Protein 1A7I (pdb70)

Nearest PDB structures (foldseek):
  1a7i-assembly1_A  TM=1.017E+00  e=2.609E-11  Coturnix japonica
  2d8y-assembly1_A  TM=6.741E-01  e=2.175E-03  Homo sapiens
  1iml-assembly1_A  TM=5.545E-01  e=3.448E-03  Rattus rattus
  1x61-assembly1_A  TM=6.285E-01  e=8.116E-03  Homo sapiens
  1x4l-assembly1_A  TM=6.938E-01  e=7.128E-02  Homo sapiens

Secondary structure (DSSP, 8-state):
-B-SSS--B-SSTTEEEETTEEEESSSEE-SSS--EE-SS--EEETTEEE-SHHHHHH--

Solvent-accessible surface area: 4243 Å² total; per-residue (Å²): 150,156,12,45,49,76,30,190,92,1,182,148,55,63,37,54,143,7,101,74,76,22,2,15,122,112,46,8,10,0,78,73,72,110,67,143,4,64,98,65,82,54,16,74,72,125,67,56,0,32,1,110,54,35,84,28,172,152,95,82

GO terms:
  GO:0008270 zinc ion binding (F, IMP)

Structure (mmCIF, N/CA/C/O backbone):
data_1A7I
#
_entry.id   1A7I
#
_cell.length_a   1.000
_cell.length_b   1.000
_cell.length_c   1.000
_cell.angle_alpha   90.00
_cell.angle_beta   90.00
_cell.angle_gamma   90.00
#
_symmetry.space_group_name_H-M   'P 1'
#
loop_
_entity.id
_entity.type
_entity.pdbx_description
1 polymer 'QCRP2 (LIM1)'
2 non-polymer 'ZINC ION'
#
loop_
_atom_site.group_PDB
_atom_site.id
_atom_site.type_symbol
_atom_site.label_atom_id
_atom_site.label_alt_id
_atom_site.label_comp_id
_atom_site.label_asym_id
_atom_site.label_entity_id
_atom_site.label_seq_id
_atom_site.pdbx_PDB_ins_code
_atom_site.Cartn_x
_atom_site.Cartn_y
_atom_site.Cartn_z
_atom_site.occupancy
_atom_site.B_iso_or_equiv
_atom_site.auth_seq_id
_atom_site.auth_comp_id
_atom_site.auth_asym_id
_atom_site.auth_atom_id
_atom_site.pdbx_PDB_model_num
ATOM 1 N N . ASN A 1 8 ? -1.490 -12.235 6.186 1.00 0.00 8 ASN A N 1
ATOM 2 C CA . ASN A 1 8 ? -1.074 -12.451 7.539 1.00 0.00 8 ASN A CA 1
ATOM 3 C C . ASN A 1 8 ? -1.092 -11.107 8.199 1.00 0.00 8 ASN A C 1
ATOM 4 O O . ASN A 1 8 ? -2.068 -10.752 8.866 1.00 0.00 8 ASN A O 1
ATOM 15 N N . LYS A 1 9 ? -0.023 -10.301 7.983 1.00 0.00 9 LYS A N 1
ATOM 16 C CA . LYS A 1 9 ? 0.167 -9.062 8.687 1.00 0.00 9 LYS A CA 1
ATOM 17 C C . LYS A 1 9 ? 0.478 -7.980 7.700 1.00 0.00 9 LYS A C 1
ATOM 18 O O . LYS A 1 9 ? 1.197 -8.164 6.719 1.00 0.00 9 LYS A O 1
ATOM 37 N N . CYS A 1 10 ? -0.126 -6.809 7.989 1.00 0.00 10 CYS A N 1
ATOM 38 C CA . CYS A 1 10 ? -0.089 -5.562 7.290 1.00 0.00 10 CYS A CA 1
ATOM 39 C C . CYS A 1 10 ? 1.210 -4.861 7.571 1.00 0.00 10 CYS A C 1
ATOM 40 O O . CYS A 1 10 ? 1.897 -5.153 8.549 1.00 0.00 10 CYS A O 1
ATOM 47 N N . GLY A 1 11 ? 1.571 -3.910 6.680 1.00 0.00 11 GLY A N 1
ATOM 48 C CA . GLY A 1 11 ? 2.794 -3.148 6.760 1.00 0.00 11 GLY A CA 1
ATOM 49 C C . GLY A 1 11 ? 2.660 -1.996 7.716 1.00 0.00 11 GLY A C 1
ATOM 50 O O . GLY A 1 11 ? 3.658 -1.517 8.254 1.00 0.00 11 GLY A O 1
ATOM 54 N N . ALA A 1 12 ? 1.411 -1.529 7.947 1.00 0.00 12 ALA A N 1
ATOM 55 C CA . ALA A 1 12 ? 1.101 -0.413 8.805 1.00 0.00 12 ALA A CA 1
ATOM 56 C C . ALA A 1 12 ? 0.879 -0.906 10.186 1.00 0.00 12 ALA A C 1
ATOM 57 O O . ALA A 1 12 ? 1.785 -0.835 11.015 1.00 0.00 12 ALA A O 1
ATOM 64 N N . CYS A 1 13 ? -0.333 -1.430 10.458 1.00 0.00 13 CYS A N 1
ATOM 65 C CA . CYS A 1 13 ? -0.661 -2.026 11.730 1.00 0.00 13 CYS A CA 1
ATOM 66 C C . CYS A 1 13 ? 0.170 -3.250 11.965 1.00 0.00 13 CYS A C 1
ATOM 67 O O . CYS A 1 13 ? 1.198 -3.227 12.640 1.00 0.00 13 CYS A O 1
ATOM 74 N N . GLY A 1 14 ? -0.328 -4.350 11.396 1.00 0.00 14 GLY A N 1
ATOM 75 C CA . GLY A 1 14 ? 0.169 -5.671 11.608 1.00 0.00 14 GLY A CA 1
ATOM 76 C C . GLY A 1 14 ? -0.962 -6.462 12.186 1.00 0.00 14 GLY A C 1
ATOM 77 O O . GLY A 1 14 ? -0.734 -7.552 12.709 1.00 0.00 14 GLY A O 1
ATOM 81 N N . ARG A 1 15 ? -2.230 -5.958 12.078 1.00 0.00 15 ARG A N 1
ATOM 82 C CA . ARG A 1 15 ? -3.413 -6.720 12.368 1.00 0.00 15 ARG A CA 1
ATOM 83 C C . ARG A 1 15 ? -3.619 -7.772 11.292 1.00 0.00 15 ARG A C 1
ATOM 84 O O . ARG A 1 15 ? -2.753 -7.991 10.446 1.00 0.00 15 ARG A O 1
ATOM 105 N N . THR A 1 16 ? -4.776 -8.474 11.302 1.00 0.00 16 THR A N 1
ATOM 106 C CA . THR A 1 16 ? -4.984 -9.616 10.440 1.00 0.00 16 THR A CA 1
ATOM 107 C C . THR A 1 16 ? -5.64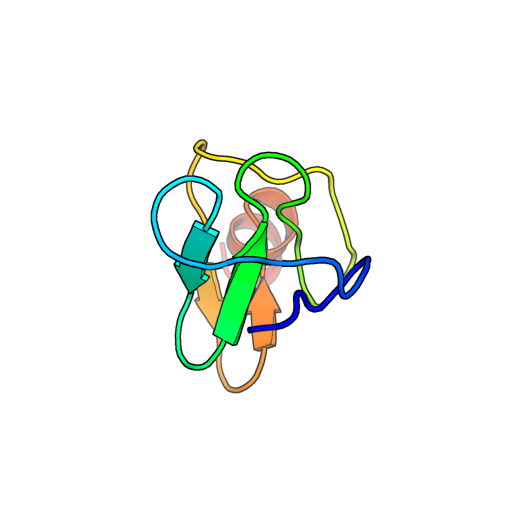5 -9.285 9.120 1.00 0.00 16 THR A C 1
ATOM 108 O O . THR A 1 16 ? -6.853 -9.079 9.057 1.00 0.00 16 THR A O 1
ATOM 119 N N . VAL A 1 17 ? -4.835 -9.304 8.026 1.00 0.00 17 VAL A N 1
ATOM 120 C CA . VAL A 1 17 ? -5.203 -9.293 6.636 1.00 0.00 17 VAL A CA 1
ATOM 121 C C . VAL A 1 17 ? -5.363 -10.773 6.366 1.00 0.00 17 VAL A C 1
ATOM 122 O O . VAL A 1 17 ? -4.597 -11.579 6.895 1.00 0.00 17 VAL A O 1
ATOM 135 N N . TYR A 1 18 ? -6.377 -11.176 5.569 1.00 0.00 18 TYR A N 1
ATOM 136 C CA . TYR A 1 18 ? -6.647 -12.584 5.386 1.00 0.00 18 TYR A CA 1
ATOM 137 C C . TYR A 1 18 ? -7.224 -12.780 4.013 1.00 0.00 18 TYR A C 1
ATOM 138 O O . TYR A 1 18 ? -6.526 -13.251 3.116 1.00 0.00 18 TYR A O 1
ATOM 156 N N . HIS A 1 19 ? -8.521 -12.443 3.828 1.00 0.00 19 HIS A N 1
ATOM 157 C CA . HIS A 1 19 ? -9.224 -12.686 2.595 1.00 0.00 19 HIS A CA 1
ATOM 158 C C . HIS A 1 19 ? -10.047 -11.463 2.334 1.00 0.00 19 HIS A C 1
ATOM 159 O O . HIS A 1 19 ? -9.860 -10.785 1.324 1.00 0.00 19 HIS A O 1
ATOM 173 N N . ALA A 1 20 ? -10.989 -11.160 3.258 1.00 0.00 20 ALA A N 1
ATOM 174 C CA . ALA A 1 20 ? -11.927 -10.078 3.150 1.00 0.00 20 ALA A CA 1
ATOM 175 C C . ALA A 1 20 ? -11.232 -8.759 3.323 1.00 0.00 20 ALA A C 1
ATOM 176 O O . ALA A 1 20 ? -11.341 -7.876 2.475 1.00 0.00 20 ALA A O 1
ATOM 183 N N . GLU A 1 21 ? -10.487 -8.620 4.444 1.00 0.00 21 GLU A N 1
ATOM 184 C CA . GLU A 1 21 ? -9.843 -7.399 4.853 1.00 0.00 21 GLU A CA 1
ATOM 185 C C . GLU A 1 21 ? -8.442 -7.308 4.313 1.00 0.00 21 GLU A C 1
ATOM 186 O O . GLU A 1 21 ? -7.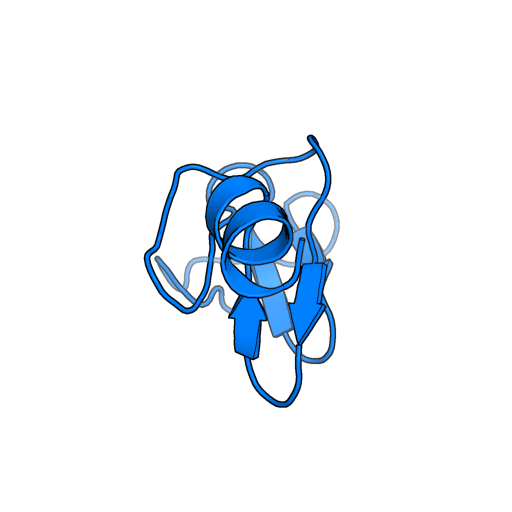565 -6.810 5.011 1.00 0.00 21 GLU A O 1
ATOM 198 N N . GLU A 1 22 ? -8.195 -7.716 3.045 1.00 0.00 22 GLU A N 1
ATOM 199 C CA . GLU A 1 22 ? -6.912 -7.536 2.424 1.00 0.00 22 GLU A CA 1
ATOM 200 C C . GLU A 1 22 ? -7.128 -7.254 0.980 1.00 0.00 22 GLU A C 1
ATOM 201 O O . GLU A 1 22 ? -8.147 -7.614 0.391 1.00 0.00 22 GLU A O 1
ATOM 213 N N . VAL A 1 23 ? -6.127 -6.566 0.395 1.00 0.00 23 VAL A N 1
ATOM 214 C CA . VAL A 1 23 ? -6.010 -6.325 -1.013 1.00 0.00 23 VAL A CA 1
ATOM 215 C C . VAL A 1 23 ? -4.581 -6.698 -1.244 1.00 0.00 23 VAL A C 1
ATOM 216 O O . VAL A 1 23 ? -3.717 -6.350 -0.439 1.00 0.00 23 VAL A O 1
ATOM 229 N N . GLN A 1 24 ? -4.297 -7.405 -2.360 1.00 0.00 24 GLN A N 1
ATOM 230 C CA . GLN A 1 24 ? -2.973 -7.913 -2.623 1.00 0.00 24 GLN A CA 1
ATOM 231 C C . GLN A 1 24 ? -2.243 -6.843 -3.364 1.00 0.00 24 GLN A C 1
ATOM 232 O O . GLN A 1 24 ? -2.777 -6.216 -4.279 1.00 0.00 24 GLN A O 1
ATOM 246 N N . CYS A 1 25 ? -0.993 -6.601 -2.926 1.00 0.00 25 CYS A N 1
ATOM 247 C CA . CYS A 1 25 ? -0.176 -5.549 -3.445 1.00 0.00 25 CYS A CA 1
ATOM 248 C C . CYS A 1 25 ? 1.206 -6.129 -3.476 1.00 0.00 25 CYS A C 1
ATOM 249 O O . CYS A 1 25 ? 1.960 -5.985 -2.518 1.00 0.00 25 CYS A O 1
ATOM 257 N N . ASP A 1 26 ? 1.549 -6.812 -4.595 1.00 0.00 26 ASP A N 1
ATOM 258 C CA . ASP A 1 26 ? 2.833 -7.431 -4.838 1.00 0.00 26 ASP A CA 1
ATOM 259 C C . ASP A 1 26 ? 3.014 -8.632 -3.932 1.00 0.00 26 ASP A C 1
ATOM 260 O O . ASP A 1 26 ? 2.319 -9.635 -4.090 1.00 0.00 26 ASP A O 1
ATOM 269 N N . GLY A 1 27 ? 3.963 -8.551 -2.968 1.00 0.00 27 GLY A N 1
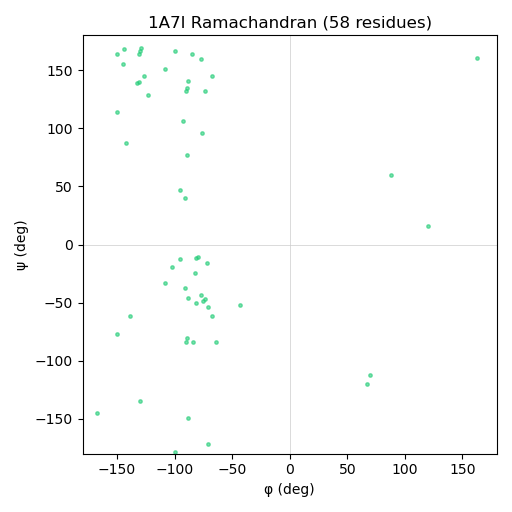ATOM 270 C CA . GLY A 1 27 ? 4.362 -9.662 -2.139 1.00 0.00 27 GLY A CA 1
ATOM 271 C C . GLY A 1 27 ? 3.545 -9.711 -0.887 1.00 0.00 27 GLY A C 1
ATOM 272 O O . GLY A 1 27 ? 3.201 -10.791 -0.409 1.00 0.00 27 GLY A O 1
ATOM 276 N N . ARG A 1 28 ? 3.223 -8.525 -0.319 1.00 0.00 28 ARG A N 1
ATOM 277 C CA . ARG A 1 28 ? 2.481 -8.385 0.903 1.00 0.00 28 ARG A CA 1
ATOM 278 C C . ARG A 1 28 ? 1.070 -8.079 0.501 1.00 0.00 28 ARG A C 1
ATOM 279 O O . ARG A 1 28 ? 0.740 -8.010 -0.682 1.00 0.00 28 ARG A O 1
ATOM 300 N N . SER A 1 29 ? 0.198 -7.884 1.506 1.00 0.00 29 SER A N 1
ATOM 301 C CA . SER A 1 29 ? -1.087 -7.346 1.383 1.00 0.00 29 SER A CA 1
ATOM 302 C C . SER A 1 29 ? -1.062 -6.299 2.444 1.00 0.00 29 SER A C 1
ATOM 303 O O . SER A 1 29 ? -0.188 -6.287 3.312 1.00 0.00 29 SER A O 1
ATOM 311 N N . PHE A 1 30 ? -2.051 -5.397 2.407 1.00 0.00 30 PHE A N 1
ATOM 312 C CA . PHE A 1 30 ? -2.266 -4.494 3.504 1.00 0.00 30 PHE A CA 1
ATOM 313 C C . PHE A 1 30 ? -3.686 -4.642 3.786 1.00 0.00 30 PHE A C 1
ATOM 314 O O . PHE A 1 30 ? -4.429 -5.210 2.984 1.00 0.00 30 PHE A O 1
ATOM 331 N N . HIS A 1 31 ? -4.118 -4.069 4.926 1.00 0.00 31 HIS A N 1
ATOM 332 C CA . HIS A 1 31 ? -5.511 -4.071 5.210 1.00 0.00 31 HIS A CA 1
ATOM 333 C C . HIS A 1 31 ? -6.252 -3.208 4.266 1.00 0.00 31 HIS A C 1
ATOM 334 O O . HIS A 1 31 ? -5.792 -2.192 3.761 1.00 0.00 31 HIS A O 1
ATOM 348 N N . ARG A 1 32 ? -7.440 -3.724 4.009 1.00 0.00 32 ARG A N 1
ATOM 349 C CA . ARG A 1 32 ? -8.485 -3.189 3.156 1.00 0.00 32 ARG A CA 1
ATOM 350 C C . ARG A 1 32 ? 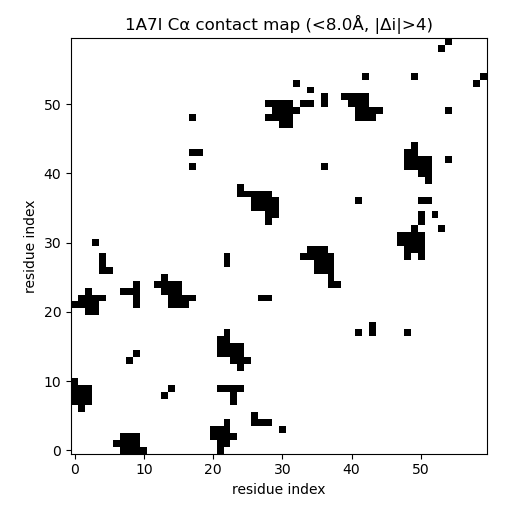-8.698 -1.697 3.330 1.00 0.00 32 ARG A C 1
ATOM 351 O O . ARG A 1 32 ? -8.663 -0.950 2.353 1.00 0.00 32 ARG A O 1
ATOM 372 N N . CYS A 1 33 ? -8.891 -1.232 4.589 1.00 0.00 33 CYS A N 1
ATOM 373 C CA . CYS A 1 33 ? -9.072 0.168 4.903 1.00 0.00 33 CYS A CA 1
ATOM 374 C C . CYS A 1 33 ? -7.745 0.825 5.137 1.00 0.00 33 CYS A C 1
ATOM 375 O O . CYS A 1 33 ? -7.491 1.917 4.630 1.00 0.00 33 CYS A O 1
ATOM 383 N N . CYS A 1 34 ? -6.880 0.151 5.938 1.00 0.00 34 CYS A N 1
ATOM 384 C CA . CYS A 1 34 ? -5.589 0.626 6.374 1.00 0.00 34 CYS A CA 1
ATOM 385 C C . CYS A 1 34 ? -4.661 0.151 5.294 1.00 0.00 34 CYS A C 1
ATOM 386 O O . CYS A 1 34 ? -3.945 -0.841 5.414 1.00 0.00 34 CYS A O 1
ATOM 393 N N . PHE A 1 35 ? -4.715 0.894 4.170 1.00 0.00 35 PHE A N 1
ATOM 394 C CA . PHE A 1 35 ? -4.057 0.554 2.941 1.00 0.00 35 PHE A CA 1
ATOM 395 C C . PHE A 1 35 ? -3.204 1.762 2.695 1.00 0.00 35 PHE A C 1
ATOM 396 O O . PHE A 1 35 ? -3.691 2.883 2.798 1.00 0.00 35 PHE A O 1
ATOM 413 N N . LEU A 1 36 ? -1.886 1.571 2.444 1.00 0.00 36 LEU A N 1
ATOM 414 C CA . LEU A 1 36 ? -0.982 2.671 2.390 1.00 0.00 36 LEU A CA 1
ATOM 415 C C . LEU A 1 36 ? 0.108 2.545 1.362 1.00 0.00 36 LEU A C 1
ATOM 416 O O . LEU A 1 36 ? 0.353 1.491 0.775 1.00 0.00 36 LEU A O 1
ATOM 432 N N . CYS A 1 37 ? 0.788 3.700 1.154 1.00 0.00 37 CYS A N 1
ATOM 433 C CA . CYS A 1 37 ? 2.044 3.892 0.473 1.00 0.00 37 CYS A CA 1
ATOM 434 C C . CYS A 1 37 ? 3.077 3.370 1.417 1.00 0.00 37 CYS A C 1
ATOM 435 O O . CYS A 1 37 ? 3.061 3.697 2.598 1.00 0.00 37 CYS A O 1
ATOM 442 N N . MET A 1 38 ? 4.012 2.539 0.923 1.00 0.00 38 MET A N 1
ATOM 443 C CA . MET A 1 38 ? 5.083 2.016 1.734 1.00 0.00 38 MET A CA 1
ATOM 444 C C . MET A 1 38 ? 6.166 3.064 1.832 1.00 0.00 38 MET A C 1
ATOM 445 O O . MET A 1 38 ? 7.061 2.960 2.671 1.00 0.00 38 MET A O 1
ATOM 459 N N . VAL A 1 39 ? 6.078 4.131 0.990 1.00 0.00 39 VAL A N 1
ATOM 460 C CA . VAL A 1 39 ? 7.068 5.192 0.981 1.00 0.00 39 VAL A CA 1
ATOM 461 C C . VAL A 1 39 ? 6.650 6.250 1.954 1.00 0.00 39 VAL A C 1
ATOM 462 O O . VAL A 1 39 ? 7.102 6.275 3.098 1.00 0.00 39 VAL A O 1
ATOM 475 N N . CYS A 1 40 ? 5.764 7.157 1.487 1.00 0.00 40 CYS A N 1
ATOM 476 C CA . CYS A 1 40 ? 5.385 8.343 2.195 1.00 0.00 40 CYS A CA 1
ATOM 477 C C . CYS A 1 40 ? 4.420 8.063 3.305 1.00 0.00 40 CYS A C 1
ATOM 478 O O . CYS A 1 40 ? 4.551 8.598 4.405 1.00 0.00 40 CYS A O 1
ATOM 485 N N . ARG A 1 41 ? 3.442 7.200 2.965 1.00 0.00 41 ARG A N 1
ATOM 486 C CA . ARG A 1 41 ? 2.341 6.712 3.780 1.00 0.00 41 ARG A CA 1
ATOM 487 C C . ARG A 1 41 ? 1.170 7.654 3.675 1.00 0.00 41 ARG A C 1
ATOM 488 O O . ARG A 1 41 ? 0.745 8.193 4.696 1.00 0.00 41 ARG A O 1
ATOM 509 N N . LYS A 1 42 ? 0.594 7.896 2.450 1.00 0.00 42 LYS A N 1
ATOM 510 C CA . LYS A 1 42 ? -0.624 8.665 2.346 1.00 0.00 42 LYS A CA 1
ATOM 511 C C . LYS A 1 42 ? -1.760 7.697 2.575 1.00 0.00 42 LYS A C 1
ATOM 512 O O . LYS A 1 42 ? -1.553 6.484 2.522 1.00 0.00 42 LYS A O 1
ATOM 531 N N . ASN A 1 43 ? -2.986 8.209 2.857 1.00 0.00 43 ASN A N 1
ATOM 532 C CA . ASN A 1 43 ? -4.159 7.395 3.090 1.00 0.00 43 ASN A CA 1
ATOM 533 C C . ASN A 1 43 ? -4.660 6.878 1.767 1.00 0.00 43 ASN A C 1
ATOM 534 O O . ASN A 1 43 ? -5.385 7.558 1.042 1.00 0.00 43 ASN A O 1
ATOM 545 N N . LEU A 1 44 ? -4.234 5.639 1.435 1.00 0.00 44 LEU A N 1
ATOM 546 C CA . LEU A 1 44 ? -4.476 4.972 0.184 1.00 0.00 44 LEU A CA 1
ATOM 547 C C . LEU A 1 44 ? -5.621 4.027 0.453 1.00 0.00 44 LEU A C 1
ATOM 548 O O . LEU A 1 44 ? -5.991 3.807 1.610 1.00 0.00 44 LEU A O 1
ATOM 564 N N . ASP A 1 45 ? -6.240 3.470 -0.612 1.00 0.00 45 ASP A N 1
ATOM 565 C CA . ASP A 1 45 ? -7.445 2.696 -0.448 1.00 0.00 45 ASP A CA 1
ATOM 566 C C . ASP A 1 45 ? -7.664 1.991 -1.754 1.00 0.00 45 ASP A C 1
ATOM 567 O O . ASP A 1 45 ? -6.705 1.599 -2.419 1.00 0.00 45 ASP A O 1
ATOM 576 N N . SER A 1 46 ? -8.947 1.815 -2.149 1.00 0.00 46 SER A N 1
ATOM 577 C CA . SER A 1 46 ? -9.347 1.212 -3.394 1.00 0.00 46 SER A CA 1
ATOM 578 C C . SER A 1 46 ? -9.587 2.310 -4.398 1.00 0.00 46 SER A C 1
ATOM 579 O O . SER A 1 46 ? -10.581 2.302 -5.123 1.00 0.00 46 SER A O 1
ATOM 587 N N . THR A 1 47 ? -8.632 3.272 -4.482 1.00 0.00 47 THR A N 1
ATOM 588 C CA . THR A 1 47 ? -8.544 4.258 -5.533 1.00 0.00 47 THR A CA 1
ATOM 589 C C . THR A 1 47 ? -7.799 3.546 -6.630 1.00 0.00 47 THR A C 1
ATOM 590 O O . THR A 1 47 ? -8.423 2.974 -7.523 1.00 0.00 47 THR A O 1
ATOM 601 N N . THR A 1 48 ? -6.448 3.526 -6.562 1.00 0.00 48 THR A N 1
ATO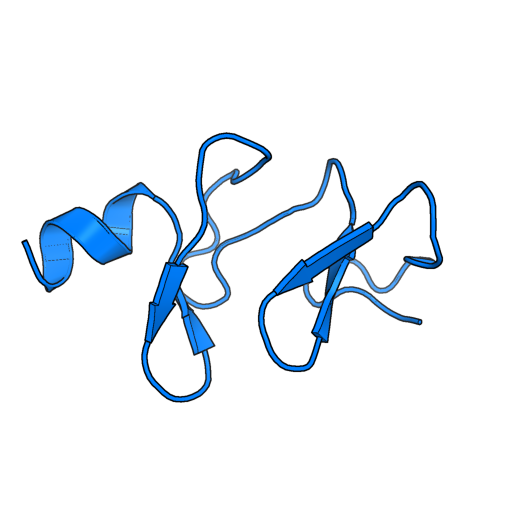M 602 C CA . THR A 1 48 ? -5.626 2.693 -7.365 1.00 0.00 48 THR A CA 1
ATOM 603 C C . THR A 1 48 ? -4.749 2.098 -6.289 1.00 0.00 48 THR A C 1
ATOM 604 O O . THR A 1 48 ? -5.238 1.685 -5.238 1.00 0.00 48 THR A O 1
ATOM 615 N N . VAL A 1 49 ? -3.442 2.070 -6.590 1.00 0.00 49 VAL A N 1
ATOM 616 C CA . VAL A 1 49 ? -2.284 1.514 -5.955 1.00 0.00 49 VAL A CA 1
ATOM 617 C C . VAL A 1 49 ? -1.243 1.483 -7.049 1.00 0.00 49 VAL A C 1
ATOM 618 O O . VAL A 1 49 ? -1.583 1.539 -8.231 1.00 0.00 49 VAL A O 1
ATOM 631 N N . ALA A 1 50 ? 0.053 1.396 -6.686 1.00 0.00 50 ALA A N 1
ATOM 632 C CA . ALA A 1 50 ? 1.095 1.187 -7.652 1.00 0.00 50 ALA A CA 1
ATOM 633 C C . ALA A 1 50 ? 2.187 0.436 -6.963 1.00 0.00 50 ALA A C 1
ATOM 634 O O . ALA A 1 50 ? 2.242 0.368 -5.738 1.00 0.00 50 ALA A O 1
ATOM 641 N N . ILE A 1 51 ? 3.096 -0.156 -7.765 1.00 0.00 51 ILE A N 1
ATOM 642 C CA . ILE A 1 51 ? 4.288 -0.788 -7.298 1.00 0.00 51 ILE A CA 1
ATOM 643 C C 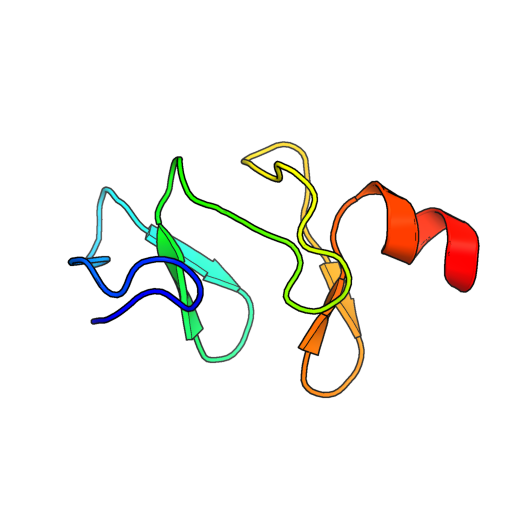. ILE A 1 51 ? 5.389 -0.148 -8.092 1.00 0.00 51 ILE A C 1
ATOM 644 O O . ILE A 1 51 ? 5.206 0.200 -9.259 1.00 0.00 51 ILE A O 1
ATOM 660 N N . HIS A 1 52 ? 6.567 0.044 -7.462 1.00 0.00 52 HIS A N 1
ATOM 661 C CA . HIS A 1 52 ? 7.740 0.446 -8.183 1.00 0.00 52 HIS A CA 1
ATOM 662 C C . HIS A 1 52 ? 8.870 -0.149 -7.409 1.00 0.00 52 HIS A C 1
ATOM 663 O O . HIS A 1 52 ? 9.111 0.227 -6.263 1.00 0.00 52 HIS A O 1
ATOM 677 N N . ASP A 1 53 ? 9.571 -1.117 -8.044 1.00 0.00 53 ASP A N 1
ATOM 678 C CA . ASP A 1 53 ? 10.713 -1.816 -7.509 1.00 0.00 53 ASP A CA 1
ATOM 679 C C . ASP A 1 53 ? 10.292 -2.681 -6.338 1.00 0.00 53 ASP A C 1
ATOM 680 O O . ASP A 1 53 ? 9.470 -3.582 -6.496 1.00 0.00 53 ASP A O 1
ATOM 689 N N . ALA A 1 54 ? 10.865 -2.423 -5.140 1.00 0.00 54 ALA A N 1
ATOM 690 C CA . ALA A 1 54 ? 10.708 -3.249 -3.970 1.00 0.00 54 ALA A CA 1
ATOM 691 C C . ALA A 1 54 ? 9.609 -2.759 -3.070 1.00 0.00 54 ALA A C 1
ATOM 692 O O . ALA A 1 54 ? 9.213 -3.481 -2.157 1.00 0.00 54 ALA A O 1
ATOM 699 N N . GLU A 1 55 ? 9.092 -1.526 -3.294 1.00 0.00 55 GLU A N 1
ATOM 700 C CA . GLU A 1 55 ? 8.165 -0.907 -2.377 1.00 0.00 55 GLU A CA 1
ATOM 701 C C . GLU A 1 55 ? 6.974 -0.391 -3.121 1.00 0.00 55 GLU A C 1
ATOM 702 O O . GLU A 1 55 ? 6.982 -0.261 -4.343 1.00 0.00 55 GLU A O 1
ATOM 714 N N . VAL A 1 56 ? 5.902 -0.098 -2.348 1.00 0.00 56 VAL A N 1
ATOM 715 C CA . VAL A 1 56 ? 4.624 0.361 -2.825 1.00 0.00 56 VAL A CA 1
ATOM 716 C C . VAL A 1 56 ? 4.708 1.845 -2.861 1.00 0.00 56 VAL A C 1
ATOM 717 O O . VAL A 1 56 ? 5.131 2.476 -1.897 1.00 0.00 56 VAL A O 1
ATOM 730 N N . TYR A 1 57 ? 4.287 2.425 -3.999 1.00 0.00 57 TYR A N 1
ATOM 731 C CA . TYR A 1 57 ? 4.062 3.835 -4.117 1.00 0.00 57 TYR A CA 1
ATOM 732 C C . TYR A 1 57 ? 2.578 3.932 -4.186 1.00 0.00 57 TYR A C 1
ATOM 733 O O . TYR A 1 57 ? 1.897 3.029 -4.667 1.00 0.00 57 TYR A O 1
ATOM 751 N N . CYS A 1 58 ? 2.037 5.063 -3.702 1.00 0.00 58 CYS A N 1
ATOM 752 C CA . CYS A 1 58 ? 0.625 5.261 -3.547 1.00 0.00 58 CYS A CA 1
ATOM 753 C C . CYS A 1 58 ? 0.089 5.813 -4.831 1.00 0.00 58 CYS A C 1
ATOM 754 O O . CYS A 1 58 ? 0.574 5.510 -5.919 1.00 0.00 58 CYS A O 1
ATOM 761 N N . LYS A 1 59 ? -0.960 6.628 -4.713 1.00 0.00 59 LYS A N 1
ATOM 762 C CA . LYS A 1 59 ? -1.588 7.277 -5.841 1.00 0.00 59 LYS A CA 1
ATOM 763 C C . LYS A 1 59 ? -0.788 8.501 -6.212 1.00 0.00 59 LYS A C 1
ATOM 764 O O . LYS A 1 59 ? -0.418 8.691 -7.371 1.00 0.00 59 LYS A O 1
ATOM 783 N N . SER A 1 60 ? -0.501 9.348 -5.195 1.00 0.00 60 SER A N 1
ATOM 784 C CA . SER A 1 60 ? 0.119 10.642 -5.327 1.00 0.00 60 SER A CA 1
ATOM 785 C C . SER A 1 60 ? 1.557 10.534 -5.780 1.00 0.00 60 SER A C 1
ATOM 786 O O . SER A 1 60 ? 1.899 11.044 -6.844 1.00 0.00 60 SER A O 1
ATOM 794 N N . CYS A 1 61 ? 2.435 9.866 -4.987 1.00 0.00 61 CYS A N 1
ATOM 795 C CA . CYS A 1 61 ? 3.857 9.844 -5.222 1.00 0.00 61 CYS A CA 1
ATOM 796 C C . CYS A 1 61 ? 4.253 9.012 -6.406 1.00 0.00 61 CYS A C 1
ATOM 797 O O . CYS A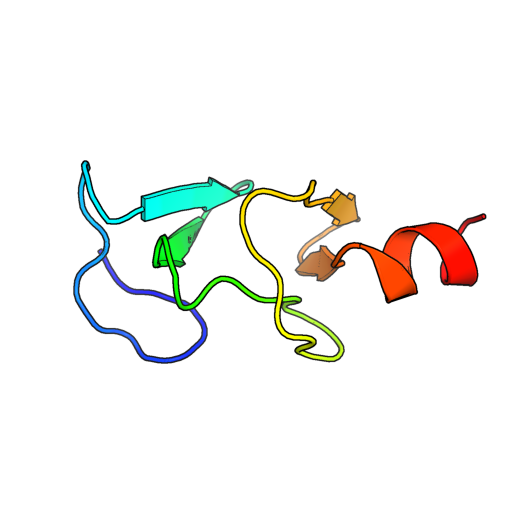 1 61 ? 5.368 9.156 -6.897 1.00 0.00 61 CYS A O 1
ATOM 804 N N . TYR A 1 62 ? 3.357 8.129 -6.911 1.00 0.00 62 TYR A N 1
ATOM 805 C CA . TYR A 1 62 ? 3.642 7.344 -8.087 1.00 0.00 62 TYR A CA 1
ATOM 806 C C . TYR A 1 62 ? 3.528 8.232 -9.298 1.00 0.00 62 TYR A C 1
ATOM 807 O O . TYR A 1 62 ? 4.417 8.248 -10.148 1.00 0.00 62 TYR A O 1
ATOM 825 N N . GLY A 1 63 ? 2.417 8.996 -9.388 1.00 0.00 63 GLY A N 1
ATOM 826 C CA . GLY A 1 63 ? 2.109 9.784 -10.553 1.00 0.00 63 GLY A CA 1
ATOM 827 C C . GLY A 1 63 ? 2.868 11.078 -10.616 1.00 0.00 63 GLY A C 1
ATOM 828 O O . GLY A 1 63 ? 2.807 11.758 -11.636 1.00 0.00 63 GLY A O 1
ATOM 832 N N . LYS A 1 64 ? 3.569 11.480 -9.527 1.00 0.00 64 LYS A N 1
ATOM 833 C CA . LYS A 1 64 ? 4.225 12.772 -9.447 1.00 0.00 64 LYS A CA 1
ATOM 834 C C . LYS A 1 64 ? 5.707 12.595 -9.533 1.00 0.00 64 LYS A C 1
ATOM 835 O O . LYS A 1 64 ? 6.391 13.446 -10.102 1.00 0.00 64 LYS A O 1
ATOM 854 N N . LYS A 1 65 ? 6.245 11.476 -8.993 1.00 0.00 65 LYS A N 1
ATOM 855 C CA . LYS A 1 65 ? 7.655 11.169 -9.073 1.00 0.00 65 LYS A CA 1
ATOM 856 C C . LYS A 1 65 ? 7.967 10.740 -10.479 1.00 0.00 65 LYS A C 1
ATOM 857 O O . LYS A 1 65 ? 8.939 11.205 -11.075 1.00 0.00 65 LYS A O 1
ATOM 876 N N . TYR A 1 66 ? 7.122 9.840 -11.032 1.00 0.00 66 TYR A N 1
ATOM 877 C CA . TYR A 1 66 ? 7.360 9.221 -12.309 1.00 0.00 66 TYR A CA 1
ATOM 878 C C . TYR A 1 66 ? 6.521 9.858 -13.384 1.00 0.00 66 TYR A C 1
ATOM 879 O O . TYR A 1 66 ? 6.867 9.711 -14.556 1.00 0.00 66 TYR A O 1
ATOM 897 N N . GLY A 1 67 ? 5.417 10.593 -13.054 1.00 0.00 67 GLY A N 1
ATOM 898 C CA . GLY A 1 67 ? 4.645 11.250 -14.086 1.00 0.00 67 GLY A CA 1
ATOM 899 C C . GLY A 1 67 ? 3.508 10.364 -14.494 1.00 0.00 67 GLY A C 1
ATOM 900 O O . GLY A 1 67 ? 3.315 9.273 -13.959 1.00 0.00 67 GLY A O 1
#

InterPro domains:
  IPR001781 Zinc finger, LIM-type [PF00412] (10-65)
  IPR001781 Zinc finger, LIM-type [PF00412] (120-176)
  IPR001781 Zinc finger, LIM-type [PS00478] (10-44)
  IPR001781 Zinc finger, LIM-type [PS00478] (120-154)
  IPR001781 Zinc finger, LIM-type [PS50023] (8-68)
  IPR001781 Zinc finger, LIM-type [PS50023] (118-178)
  IPR001781 Zinc finger, LIM-type [SM00132] (9-61)
  IPR001781 Zinc finger, LIM-type [SM00132] (119-171)

Sequence (60 aa):
NKCGACGRTVYHAEEVQCDGRSFHRCCFLCMVCRKNLDSTTVAIHDAEVYCKSCYGKKYG

Radius of gyration: 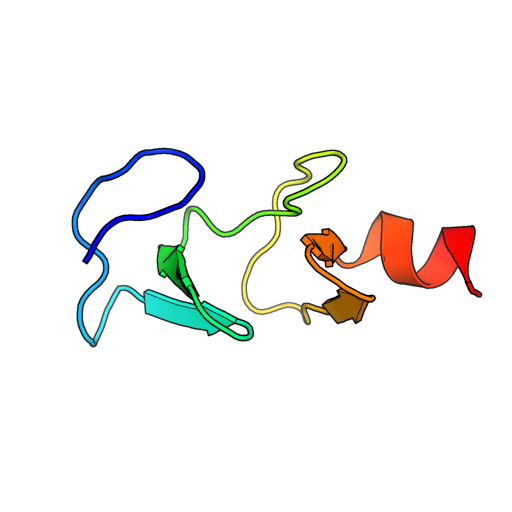10.83 Å; Cα contacts (8 Å, |Δi|>4): 112; chains: 1; bounding box: 23×26×26 Å

Organism: Coturnix japonica (NCBI:txid93934)

Foldseek 3Di:
DAAPPGGPDDDPVQWDDDPPDTHGQQCHAWQPPTDRAHVPPWADDPPTTGGDPCVVPVVD

CATH classification: 2.10.110.10